Protein AF-A0A0R2QWU9-F1 (afdb_monomer_lite)

Secondary structure (DSSP, 8-state):
-HHHHHHHTT---EEE-SS-TT-HHHHHHHHHHHTTSS-EEE---SSSHHHHHHHHSSSEEESS-HHHHHHHHTT--EEEE--HHHHH-TTTTTT--TTSTTTTS---SB-SSEESS--HHHHHHHHHHHHH--HHHHHHHHHHHHHHH----TT-HHHHHHHHHTTPPP--------

Radius of gyration: 18.54 Å; chains: 1; bounding box: 50×40×46 Å

Foldseek 3Di:
DVLVLCQVVVHEAEDEAPAAPVDCPRVVVCCVVNPPRHYYYDYDPDPCSVVVVQVPDQEAEDEQDCVQVVCLLVLHHYAYELAPQCVVPVPVCVPPCPSQPLPPDPDDQDDLRYHNHRDPVNVNSNVVSSVPQDSVNSCVVSVVCNVRRPPDDVVPVVVVVVCVVVVHDDDPDDDPPD

Structure (mmCIF, N/CA/C/O backbone):
data_AF-A0A0R2QWU9-F1
#
_entry.id   AF-A0A0R2QWU9-F1
#
loop_
_atom_site.group_PDB
_atom_site.id
_atom_site.type_symbol
_atom_site.label_atom_id
_atom_site.label_alt_id
_atom_site.label_comp_id
_atom_site.label_asym_id
_atom_site.label_entity_id
_atom_site.label_seq_id
_atom_site.pdbx_PDB_ins_code
_atom_site.Cartn_x
_atom_site.Cartn_y
_atom_site.Cartn_z
_atom_site.occupancy
_atom_site.B_iso_or_equiv
_atom_site.auth_seq_id
_atom_site.auth_comp_id
_atom_site.auth_asym_id
_atom_site.auth_atom_id
_atom_site.pdbx_PDB_model_num
ATOM 1 N N . MET A 1 1 ? -10.326 4.044 10.384 1.00 91.38 1 MET A N 1
ATOM 2 C CA . MET A 1 1 ? -10.877 3.330 9.205 1.00 91.38 1 MET A CA 1
ATOM 3 C C . MET A 1 1 ? -10.320 1.913 9.071 1.00 91.38 1 MET A C 1
ATOM 5 O O . MET A 1 1 ? -11.105 0.989 9.206 1.00 91.38 1 MET A O 1
ATOM 9 N N . VAL A 1 2 ? -9.004 1.712 8.891 1.00 96.75 2 VAL A N 1
ATOM 10 C CA . VAL A 1 2 ? -8.405 0.360 8.736 1.00 96.75 2 VAL A CA 1
ATOM 11 C C . VAL A 1 2 ? -8.677 -0.549 9.937 1.00 96.75 2 VAL A C 1
ATOM 13 O O . VAL A 1 2 ? -9.230 -1.625 9.759 1.00 96.75 2 VAL A O 1
ATOM 16 N N . ALA A 1 3 ? -8.400 -0.083 11.160 1.00 97.62 3 ALA A N 1
ATOM 17 C CA . ALA A 1 3 ? -8.668 -0.857 12.376 1.00 97.62 3 ALA A CA 1
ATOM 18 C C . ALA A 1 3 ? -10.134 -1.322 12.485 1.00 97.62 3 ALA A C 1
ATOM 20 O O . ALA A 1 3 ? -10.399 -2.459 12.856 1.00 97.62 3 ALA A O 1
ATOM 21 N N . GLN A 1 4 ? -11.086 -0.461 12.104 1.00 97.56 4 GLN A N 1
ATOM 22 C CA . GLN A 1 4 ? -12.516 -0.782 12.126 1.00 97.56 4 GLN A CA 1
ATOM 23 C C . GLN A 1 4 ? -12.865 -1.867 11.101 1.00 97.56 4 GLN A C 1
ATOM 25 O O . GLN A 1 4 ? -13.605 -2.797 11.422 1.00 97.56 4 GLN A O 1
ATOM 30 N N . TYR A 1 5 ? -12.329 -1.758 9.881 1.00 97.94 5 TYR A N 1
ATOM 31 C CA . TYR A 1 5 ? -12.518 -2.768 8.842 1.00 97.94 5 TYR A CA 1
ATOM 32 C C . TYR A 1 5 ? -11.954 -4.121 9.290 1.00 97.94 5 TYR A C 1
ATOM 34 O O . TYR A 1 5 ? -12.646 -5.133 9.209 1.00 97.94 5 TYR A O 1
ATOM 42 N N . CYS A 1 6 ? -10.733 -4.134 9.832 1.00 97.94 6 CYS A N 1
ATOM 43 C CA . CYS A 1 6 ? -10.097 -5.355 10.314 1.00 97.94 6 CYS A CA 1
ATOM 44 C C . CYS A 1 6 ? -10.887 -6.007 11.456 1.00 97.94 6 CYS A C 1
ATOM 46 O O . CYS A 1 6 ? -11.156 -7.204 11.400 1.00 97.94 6 CYS A O 1
ATOM 48 N N . ALA A 1 7 ? -11.332 -5.220 12.441 1.00 97.38 7 ALA A N 1
ATOM 49 C CA . ALA A 1 7 ? -12.144 -5.719 13.549 1.00 97.38 7 ALA A CA 1
ATOM 50 C C . ALA A 1 7 ? -13.471 -6.337 13.073 1.00 97.38 7 ALA A C 1
ATOM 52 O O . ALA A 1 7 ? -13.891 -7.366 13.593 1.00 97.38 7 ALA A O 1
ATOM 53 N N . SER A 1 8 ? -14.104 -5.740 12.058 1.00 97.44 8 SER A N 1
ATOM 54 C CA . SER A 1 8 ? -15.387 -6.215 11.516 1.00 97.44 8 SER A CA 1
ATOM 55 C C . SER A 1 8 ? -15.245 -7.495 10.681 1.00 97.44 8 SER A C 1
ATOM 57 O O . SER A 1 8 ? -16.195 -8.263 10.578 1.00 97.44 8 SER A O 1
ATOM 59 N N . ASN A 1 9 ? -14.056 -7.745 10.121 1.00 97.00 9 ASN A N 1
ATOM 60 C CA . ASN A 1 9 ? -13.768 -8.878 9.235 1.00 97.00 9 ASN A CA 1
ATOM 61 C C . ASN A 1 9 ? -12.841 -9.932 9.869 1.00 97.00 9 ASN A C 1
ATOM 63 O O . ASN A 1 9 ? -12.312 -10.791 9.172 1.00 97.00 9 ASN A O 1
ATOM 67 N N . SER A 1 10 ? -12.636 -9.889 11.192 1.00 96.19 10 SER A N 1
ATOM 68 C CA . SER A 1 10 ? -11.741 -10.811 11.919 1.00 96.19 10 SER A CA 1
ATOM 69 C C . SER A 1 10 ? -10.300 -10.848 11.380 1.00 96.19 10 SER A C 1
ATOM 71 O O . SER A 1 10 ? -9.650 -11.893 11.381 1.00 96.19 10 SER A O 1
ATOM 73 N N . LEU A 1 11 ? -9.784 -9.700 10.934 1.00 97.00 11 LEU A N 1
ATOM 74 C CA . LEU A 1 11 ? -8.409 -9.547 10.454 1.00 97.00 11 LEU A CA 1
ATOM 75 C C . LEU A 1 11 ? -7.514 -8.934 11.536 1.00 97.00 11 LEU A C 1
ATOM 77 O O . LEU A 1 11 ? -7.932 -8.061 12.298 1.00 97.00 11 LEU A O 1
ATOM 81 N N . SER A 1 12 ? -6.241 -9.330 11.562 1.00 97.44 12 SER A N 1
ATOM 82 C CA . SER A 1 12 ? -5.228 -8.662 12.382 1.00 97.44 12 SER A CA 1
ATOM 83 C C . SER A 1 12 ? -4.781 -7.350 11.738 1.00 97.44 12 SER A C 1
ATOM 85 O O . SER A 1 12 ? -4.454 -7.334 10.550 1.00 97.44 12 SER A O 1
ATOM 87 N N . PHE A 1 13 ? -4.674 -6.280 12.527 1.00 97.94 13 PHE A N 1
ATOM 88 C CA . PHE A 1 13 ? -4.137 -5.000 12.071 1.00 97.94 13 PHE A CA 1
ATOM 89 C C . PHE A 1 13 ? -2.795 -4.683 12.738 1.00 97.94 13 PHE A C 1
ATOM 91 O O . PHE A 1 13 ? -2.682 -4.672 13.965 1.00 97.94 13 PHE A O 1
ATOM 98 N N . THR A 1 14 ? -1.785 -4.387 11.920 1.00 97.81 14 THR A N 1
ATOM 99 C CA . THR A 1 14 ? -0.444 -4.009 12.374 1.00 97.81 14 THR A CA 1
ATOM 100 C C . THR A 1 14 ? -0.022 -2.700 11.725 1.00 97.81 14 THR A C 1
ATOM 102 O O . THR A 1 14 ? -0.013 -2.581 10.501 1.00 97.81 14 THR A O 1
ATOM 105 N N . VAL A 1 15 ? 0.375 -1.733 12.548 1.00 96.81 15 VAL A N 1
ATOM 106 C CA . VAL A 1 15 ? 0.990 -0.479 12.107 1.00 96.81 15 VAL A CA 1
ATOM 107 C C . VAL A 1 15 ? 2.509 -0.634 12.129 1.00 96.81 15 VAL A C 1
ATOM 109 O O . VAL A 1 15 ? 3.089 -0.964 13.165 1.00 96.81 15 VAL A O 1
ATOM 112 N N . CYS A 1 16 ? 3.154 -0.371 10.992 1.00 95.31 16 CYS A N 1
ATOM 113 C CA . CYS A 1 16 ? 4.611 -0.305 10.888 1.00 95.31 16 CYS A CA 1
ATOM 114 C C . CYS A 1 16 ? 5.078 1.122 11.197 1.00 95.31 16 CYS A C 1
ATOM 116 O O . CYS A 1 16 ? 4.837 2.035 10.409 1.00 95.31 16 CYS A O 1
ATOM 118 N N . GLY A 1 17 ? 5.733 1.311 12.340 1.00 93.06 17 GLY A N 1
ATOM 119 C CA . GLY A 1 17 ? 6.277 2.598 12.753 1.00 93.06 17 GLY A CA 1
ATOM 120 C C . GLY A 1 17 ? 7.504 2.988 11.933 1.00 93.06 17 GLY A C 1
ATOM 121 O O . GLY A 1 17 ? 8.364 2.155 11.638 1.00 93.06 17 GLY A O 1
ATOM 122 N N . LYS A 1 18 ? 7.617 4.273 11.591 1.00 90.56 18 LYS A N 1
ATOM 123 C CA . LYS A 1 18 ? 8.802 4.826 10.917 1.00 90.56 18 LYS A CA 1
ATOM 124 C C . LYS A 1 18 ? 9.980 4.983 11.879 1.00 90.56 18 LYS A C 1
ATOM 126 O O . LYS A 1 18 ? 11.138 4.899 11.453 1.00 90.56 18 LYS A O 1
ATOM 131 N N . ARG A 1 19 ? 9.692 5.283 13.146 1.00 90.25 19 ARG A N 1
ATOM 132 C CA . ARG A 1 19 ? 10.691 5.530 14.193 1.00 90.25 19 ARG A CA 1
ATOM 133 C C . ARG A 1 19 ? 10.914 4.289 15.049 1.00 90.25 19 ARG A C 1
ATOM 135 O O . ARG A 1 19 ? 10.079 3.386 15.102 1.00 90.25 19 ARG A O 1
ATOM 142 N N . ASP A 1 20 ? 12.067 4.260 15.704 1.00 90.69 20 ASP A N 1
ATOM 143 C CA . ASP A 1 20 ? 12.346 3.282 16.749 1.00 90.69 20 ASP A CA 1
ATOM 144 C C . ASP A 1 20 ? 11.481 3.538 18.000 1.00 90.69 20 ASP A C 1
ATOM 146 O O . ASP A 1 20 ? 10.709 4.498 18.086 1.00 90.69 20 ASP A O 1
ATOM 150 N N . ASN A 1 21 ? 11.611 2.663 18.995 1.00 87.00 21 ASN A N 1
ATOM 151 C CA . ASN A 1 21 ? 10.837 2.738 20.233 1.00 87.00 21 ASN A CA 1
ATOM 152 C C . ASN A 1 21 ? 11.256 3.884 21.175 1.00 87.00 21 ASN A C 1
ATOM 154 O O . ASN A 1 21 ? 10.626 4.059 22.218 1.00 87.00 21 ASN A O 1
ATOM 158 N N . THR A 1 22 ? 12.280 4.675 20.836 1.00 86.31 22 THR A N 1
ATOM 159 C CA . THR A 1 22 ? 12.721 5.802 21.674 1.00 86.31 22 THR A CA 1
ATOM 160 C C . THR A 1 22 ? 11.800 7.016 21.542 1.00 86.31 22 THR A C 1
ATOM 162 O O . THR A 1 22 ? 11.844 7.928 22.372 1.00 86.31 22 THR A O 1
ATOM 165 N N . LYS A 1 23 ? 10.953 7.046 20.504 1.00 85.19 23 LYS A N 1
ATOM 166 C CA . LYS A 1 23 ? 10.020 8.139 20.210 1.00 85.19 23 LYS A CA 1
ATOM 167 C C . LYS A 1 23 ? 8.576 7.667 20.353 1.00 85.19 23 LYS A C 1
ATOM 169 O O . LYS A 1 23 ? 8.001 7.094 19.434 1.00 85.19 23 LYS A O 1
ATOM 174 N N . ALA A 1 24 ? 7.976 7.959 21.505 1.00 90.69 24 ALA A N 1
ATOM 175 C CA . ALA A 1 24 ? 6.613 7.536 21.821 1.00 90.69 24 ALA A CA 1
ATOM 176 C C . ALA A 1 24 ? 5.521 8.267 21.016 1.00 90.69 24 ALA A C 1
ATOM 178 O O . ALA A 1 24 ? 4.402 7.772 20.954 1.00 90.69 24 ALA A O 1
ATOM 179 N N . ASP A 1 25 ? 5.821 9.415 20.401 1.00 94.38 25 ASP A N 1
ATOM 180 C CA . ASP A 1 25 ? 4.814 10.270 19.751 1.00 94.38 25 ASP A CA 1
ATOM 181 C C . ASP A 1 25 ? 4.055 9.549 18.631 1.00 94.38 25 ASP A C 1
ATOM 183 O O . ASP A 1 25 ? 2.851 9.726 18.480 1.00 94.38 25 ASP A O 1
ATOM 187 N N . GLU A 1 26 ? 4.745 8.700 17.863 1.00 94.75 26 GLU A N 1
ATOM 188 C CA . GLU A 1 26 ? 4.118 7.934 16.783 1.00 94.75 26 GLU A CA 1
ATOM 189 C C . GLU A 1 26 ? 3.170 6.867 17.333 1.00 94.75 26 GLU A C 1
ATOM 191 O O . GLU A 1 26 ? 2.036 6.762 16.876 1.00 94.75 26 GLU A O 1
ATOM 196 N N . PHE A 1 27 ? 3.601 6.122 18.354 1.00 95.19 27 PHE A N 1
ATOM 197 C CA . PHE A 1 27 ? 2.741 5.151 19.027 1.00 95.19 27 PHE A CA 1
ATOM 198 C C . PHE A 1 27 ? 1.503 5.829 19.624 1.00 95.19 27 PHE A C 1
ATOM 200 O O . PHE A 1 27 ? 0.391 5.382 19.360 1.00 95.19 27 PHE A O 1
ATOM 207 N N . LYS A 1 28 ? 1.691 6.935 20.356 1.00 96.19 28 LYS A N 1
ATOM 208 C CA . LYS A 1 28 ? 0.601 7.700 20.979 1.00 96.19 28 LYS A CA 1
ATOM 209 C C . LYS A 1 28 ? -0.395 8.220 19.951 1.00 96.19 28 LYS A C 1
ATOM 211 O O . LYS A 1 28 ? -1.592 8.068 20.144 1.00 96.19 28 LYS A O 1
ATOM 216 N N . PHE A 1 29 ? 0.089 8.756 18.829 1.00 95.88 29 PHE A N 1
ATOM 217 C CA . PHE A 1 29 ? -0.776 9.198 17.736 1.00 95.88 29 PHE A CA 1
ATOM 218 C C . PHE A 1 29 ? -1.714 8.077 17.265 1.00 95.88 29 PHE A C 1
ATOM 220 O O . PHE A 1 29 ? -2.915 8.299 17.101 1.00 95.88 29 PHE A O 1
ATOM 227 N N . PHE A 1 30 ? -1.183 6.867 17.059 1.00 96.31 30 PHE A N 1
ATOM 228 C CA . PHE A 1 30 ? -1.999 5.727 16.641 1.00 96.31 30 PHE A CA 1
ATOM 229 C C . PHE A 1 30 ? -2.892 5.198 17.765 1.00 96.31 30 PHE A C 1
ATOM 231 O O . PHE A 1 30 ? -4.039 4.862 17.491 1.00 96.31 30 PHE A O 1
ATOM 238 N N . GLU A 1 31 ? -2.416 5.171 19.008 1.00 96.62 31 GLU A N 1
ATOM 239 C CA . GLU A 1 31 ? -3.206 4.783 20.180 1.00 96.62 31 GLU A CA 1
ATOM 240 C C . GLU A 1 31 ? -4.427 5.692 20.364 1.00 96.62 31 GLU A C 1
ATOM 242 O O . GLU A 1 31 ? -5.549 5.198 20.466 1.00 96.62 31 GLU A O 1
ATOM 247 N N . GLU A 1 32 ? -4.234 7.008 20.299 1.00 97.19 32 GLU A N 1
ATOM 248 C CA . GLU A 1 32 ? -5.307 8.003 20.384 1.00 97.19 32 GLU A CA 1
ATOM 249 C C . GLU A 1 32 ? -6.262 7.921 19.181 1.00 97.19 32 GLU A C 1
ATOM 251 O O . GLU A 1 32 ? -7.477 8.033 19.341 1.00 97.19 32 GLU A O 1
ATOM 256 N N . SER A 1 33 ? -5.732 7.688 17.975 1.00 95.44 33 SER A N 1
ATOM 257 C CA . SER A 1 33 ? -6.534 7.640 16.742 1.00 95.44 33 SER A CA 1
ATOM 258 C C . SER A 1 33 ? -7.335 6.344 16.574 1.00 95.44 33 SER A C 1
ATOM 260 O O . SER A 1 33 ? -8.401 6.351 15.954 1.00 95.44 33 SER A O 1
ATOM 262 N N . ILE A 1 34 ? -6.804 5.212 17.045 1.00 96.81 34 ILE A N 1
ATOM 263 C CA . ILE A 1 34 ? -7.423 3.885 16.900 1.00 96.81 34 ILE A CA 1
ATOM 264 C C . ILE A 1 34 ? -8.299 3.557 18.114 1.00 96.81 34 ILE A C 1
ATOM 266 O O . ILE A 1 34 ? -9.348 2.926 17.959 1.00 96.81 34 ILE A O 1
ATOM 270 N N . GLY A 1 35 ? -7.891 3.986 19.308 1.00 95.50 35 GLY A N 1
ATOM 271 C CA . GLY A 1 35 ? -8.595 3.713 20.553 1.00 95.50 35 GLY A CA 1
ATOM 272 C C . GLY A 1 35 ? -8.563 2.232 20.933 1.00 95.50 35 GLY A C 1
ATOM 273 O O . GLY A 1 35 ? -7.526 1.575 20.879 1.00 95.50 35 GLY A O 1
ATOM 274 N N . SER A 1 36 ? -9.718 1.701 21.339 1.00 96.12 36 SER A N 1
ATOM 275 C CA . SER A 1 36 ? -9.859 0.362 21.931 1.00 96.12 36 SER A CA 1
ATOM 276 C C . SER A 1 36 ? -9.992 -0.789 20.928 1.00 96.12 36 SER A C 1
ATOM 278 O O . SER A 1 36 ? -10.157 -1.938 21.341 1.00 96.12 36 SER A O 1
ATOM 280 N N . LEU A 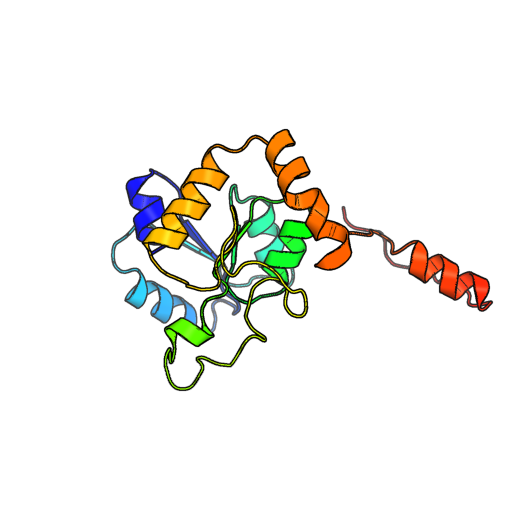1 37 ? -9.956 -0.510 19.622 1.00 97.69 37 LEU A N 1
ATOM 281 C CA . LEU A 1 37 ? -9.999 -1.556 18.597 1.00 97.69 37 LEU A CA 1
ATOM 282 C C . LEU A 1 37 ? -8.757 -2.463 18.694 1.00 97.69 37 LEU A C 1
ATOM 284 O O . LEU A 1 37 ? -7.725 -2.023 19.185 1.00 97.69 37 LEU A O 1
ATOM 288 N N . PRO A 1 38 ? -8.807 -3.724 18.236 1.00 97.38 38 PRO A N 1
ATOM 289 C CA . PRO A 1 38 ? -7.635 -4.594 18.233 1.00 97.38 38 PRO A CA 1
ATOM 290 C C . PRO A 1 38 ? -6.622 -4.153 17.166 1.00 97.38 38 PRO A C 1
ATOM 292 O O . PRO A 1 38 ? -6.931 -4.111 15.974 1.00 97.38 38 PRO A O 1
ATOM 295 N N . TRP A 1 39 ? -5.393 -3.849 17.583 1.00 97.88 39 TRP A N 1
ATOM 296 C CA . TRP A 1 39 ? -4.273 -3.531 16.694 1.00 97.88 39 TRP A CA 1
ATOM 297 C C . TRP A 1 39 ? -2.932 -3.815 17.379 1.00 97.88 39 TRP A C 1
ATOM 299 O O . TRP A 1 39 ? -2.865 -4.025 18.590 1.00 97.88 39 TRP A O 1
ATOM 309 N N . SER A 1 40 ? -1.850 -3.821 16.601 1.00 97.00 40 SER A N 1
ATOM 310 C CA . SER A 1 40 ? -0.488 -3.859 17.130 1.00 97.00 40 SER A CA 1
ATOM 311 C C . SER A 1 40 ? 0.397 -2.800 16.479 1.00 97.00 40 SER A C 1
ATOM 313 O O . SER A 1 40 ? 0.220 -2.452 15.311 1.00 97.00 40 SER A O 1
ATOM 315 N N . PHE A 1 41 ? 1.372 -2.299 17.235 1.00 96.50 41 PHE A N 1
ATOM 316 C CA . PHE A 1 41 ? 2.397 -1.387 16.737 1.00 96.50 41 PHE A CA 1
ATOM 317 C C . PHE A 1 41 ? 3.739 -2.108 16.644 1.00 96.50 41 PHE A C 1
ATOM 319 O O . PHE A 1 41 ? 4.159 -2.785 17.588 1.00 96.50 41 PHE A O 1
ATOM 326 N N . LYS A 1 42 ? 4.433 -1.948 15.519 1.00 96.12 42 LYS A N 1
ATOM 327 C CA . LYS A 1 42 ? 5.782 -2.476 15.311 1.00 96.12 42 LYS A CA 1
ATOM 328 C C . LYS A 1 42 ? 6.730 -1.309 15.033 1.00 96.12 42 LYS A C 1
ATOM 330 O O . LYS A 1 42 ? 6.705 -0.794 13.917 1.00 96.12 42 LYS A O 1
ATOM 335 N N . PRO A 1 43 ? 7.528 -0.858 16.021 1.00 95.00 43 PRO A N 1
ATOM 336 C CA . PRO A 1 43 ? 8.507 0.198 15.790 1.00 95.00 43 PRO A CA 1
ATOM 337 C C . PRO A 1 43 ? 9.587 -0.283 14.821 1.00 95.00 43 PRO A C 1
ATOM 339 O O . PRO A 1 43 ? 9.826 -1.486 14.682 1.00 95.00 43 PRO A O 1
ATOM 342 N N . ARG A 1 44 ? 10.283 0.662 14.193 1.00 94.31 44 ARG A N 1
ATOM 343 C CA . ARG A 1 44 ? 11.415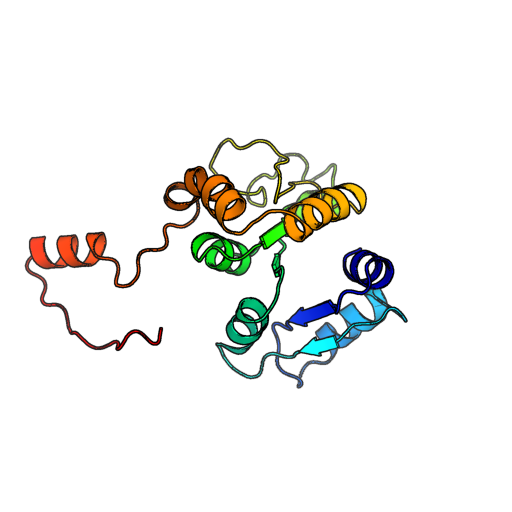 0.351 13.325 1.00 94.31 44 ARG A CA 1
ATOM 344 C C . ARG A 1 44 ? 12.568 -0.216 14.153 1.00 94.31 44 ARG A C 1
ATOM 346 O O . ARG A 1 44 ? 13.117 0.474 15.006 1.00 94.31 44 ARG A O 1
ATOM 353 N N . THR A 1 45 ? 12.958 -1.456 13.875 1.00 94.56 45 THR A N 1
ATOM 354 C CA . THR A 1 45 ? 14.098 -2.132 14.528 1.00 94.56 45 THR A CA 1
ATOM 355 C C . THR A 1 45 ? 15.331 -2.211 13.631 1.00 94.56 45 THR A C 1
ATOM 357 O O . THR A 1 45 ? 16.446 -2.366 14.116 1.00 94.56 45 THR A O 1
ATOM 360 N N . SER A 1 46 ? 15.142 -2.081 12.318 1.00 93.94 46 SER A N 1
ATOM 361 C CA . SER A 1 46 ? 16.203 -2.091 11.310 1.00 93.94 46 SER A CA 1
ATOM 362 C C . SER A 1 46 ? 15.767 -1.307 10.068 1.00 93.94 46 SER A C 1
ATOM 364 O O . SER A 1 46 ? 14.623 -0.851 9.960 1.00 93.94 46 SER A O 1
ATOM 366 N N . THR A 1 47 ? 16.659 -1.161 9.089 1.00 90.06 47 THR A N 1
ATOM 367 C CA . THR A 1 47 ? 16.299 -0.635 7.761 1.00 90.06 47 THR A CA 1
ATOM 368 C C . THR A 1 47 ? 15.299 -1.524 7.018 1.00 90.06 47 THR A C 1
ATOM 370 O O . THR A 1 47 ? 14.542 -1.007 6.203 1.00 90.06 47 THR A O 1
ATOM 373 N N . TYR A 1 48 ? 15.223 -2.813 7.359 1.00 93.00 48 TYR A N 1
ATOM 374 C CA . TYR A 1 48 ? 14.396 -3.802 6.664 1.00 93.00 48 TYR A CA 1
ATOM 375 C C . TYR A 1 48 ? 13.114 -4.193 7.406 1.00 93.00 48 TYR A C 1
ATOM 377 O O . TYR A 1 48 ? 12.228 -4.786 6.806 1.00 93.00 48 TYR A O 1
ATOM 385 N N . SER A 1 49 ? 12.957 -3.795 8.670 1.00 93.06 49 SER A N 1
ATOM 386 C CA . SER A 1 49 ? 11.817 -4.196 9.513 1.00 93.06 49 SER A CA 1
ATOM 387 C C . SER A 1 49 ? 10.431 -3.960 8.888 1.00 93.06 49 SER A C 1
ATOM 389 O O . SER A 1 49 ? 9.576 -4.841 8.935 1.00 93.06 49 SER A O 1
ATOM 391 N N . THR A 1 50 ? 10.196 -2.814 8.235 1.00 92.88 50 THR A N 1
ATOM 392 C CA . THR A 1 50 ? 8.945 -2.574 7.490 1.00 92.88 50 THR A CA 1
ATOM 393 C C . THR A 1 50 ? 8.769 -3.566 6.345 1.00 92.88 50 THR A C 1
ATOM 395 O O . THR A 1 50 ? 7.661 -4.053 6.130 1.00 92.88 50 THR A O 1
ATOM 398 N N . TYR A 1 51 ? 9.850 -3.882 5.630 1.00 94.25 51 TYR A N 1
ATOM 399 C CA . TYR A 1 51 ? 9.798 -4.799 4.501 1.00 94.25 51 TYR A CA 1
ATOM 400 C C . TYR A 1 51 ? 9.503 -6.228 4.942 1.00 94.25 51 TYR A C 1
ATOM 402 O O . TYR A 1 51 ? 8.671 -6.887 4.330 1.00 94.25 51 TYR A O 1
ATOM 410 N N . GLU A 1 52 ? 10.128 -6.686 6.024 1.00 94.75 52 GLU A N 1
ATOM 411 C CA . GLU A 1 52 ? 9.887 -8.008 6.611 1.00 94.75 52 GLU A CA 1
ATOM 412 C C . GLU A 1 52 ? 8.408 -8.179 6.993 1.00 94.75 52 GLU A C 1
ATOM 414 O O . GLU A 1 52 ? 7.763 -9.156 6.605 1.00 94.75 52 GLU A O 1
ATOM 419 N N . ILE A 1 53 ? 7.841 -7.188 7.692 1.00 94.62 53 ILE A N 1
ATOM 420 C CA . ILE A 1 53 ? 6.446 -7.224 8.147 1.00 94.62 53 ILE A CA 1
ATOM 421 C C . ILE A 1 53 ? 5.479 -7.159 6.960 1.00 94.62 53 ILE A C 1
ATOM 423 O O . ILE A 1 53 ? 4.553 -7.965 6.871 1.00 94.62 53 ILE A O 1
ATOM 427 N N . ALA A 1 54 ? 5.681 -6.217 6.038 1.00 93.81 54 ALA A N 1
ATOM 428 C CA . ALA A 1 54 ? 4.797 -6.042 4.889 1.00 93.81 54 ALA A CA 1
ATOM 429 C C . ALA A 1 54 ? 4.899 -7.206 3.885 1.00 93.81 54 ALA A C 1
ATOM 431 O O . ALA A 1 54 ? 3.900 -7.573 3.265 1.00 93.81 54 ALA A O 1
ATOM 432 N N . ASN A 1 55 ? 6.060 -7.859 3.776 1.00 94.12 55 ASN A N 1
ATOM 433 C CA . ASN A 1 55 ? 6.208 -9.070 2.973 1.00 94.12 55 ASN A CA 1
ATOM 434 C C . ASN A 1 55 ? 5.442 -10.262 3.572 1.00 94.12 55 ASN A C 1
ATOM 436 O O . ASN A 1 55 ? 4.869 -11.052 2.824 1.00 94.12 55 ASN A O 1
ATOM 440 N N . ALA A 1 56 ? 5.373 -10.369 4.902 1.00 94.69 56 ALA A N 1
ATOM 441 C CA . ALA A 1 56 ? 4.583 -11.396 5.586 1.00 94.69 56 ALA A CA 1
ATOM 442 C C . ALA A 1 56 ? 3.072 -11.090 5.621 1.00 94.69 56 ALA A C 1
ATOM 444 O O . ALA A 1 56 ? 2.260 -11.991 5.827 1.00 94.69 56 ALA A O 1
ATOM 445 N N . ALA A 1 57 ? 2.673 -9.831 5.423 1.00 96.62 57 ALA A N 1
ATOM 446 C CA . ALA A 1 57 ? 1.272 -9.427 5.442 1.00 96.62 57 ALA A CA 1
ATOM 447 C C . ALA A 1 57 ? 0.488 -9.960 4.226 1.00 96.62 57 ALA A C 1
ATOM 449 O O . ALA A 1 57 ? 1.015 -10.062 3.111 1.00 96.62 57 ALA A O 1
ATOM 450 N N . LYS A 1 58 ? -0.805 -10.249 4.445 1.00 96.69 58 LYS A N 1
ATOM 451 C CA . LYS A 1 58 ? -1.760 -10.626 3.388 1.00 96.69 58 LYS A CA 1
ATOM 452 C C . LYS A 1 58 ? -2.040 -9.453 2.442 1.00 96.69 58 LYS A C 1
ATOM 454 O O . LYS A 1 58 ? -1.969 -9.612 1.228 1.00 96.69 58 LYS A O 1
ATOM 459 N N . ILE A 1 59 ? -2.326 -8.282 3.013 1.00 98.25 59 ILE A N 1
ATOM 460 C CA . ILE A 1 59 ? -2.580 -7.025 2.306 1.00 98.25 59 ILE A CA 1
ATOM 461 C C . ILE A 1 59 ? -1.742 -5.930 2.964 1.00 98.25 59 ILE A C 1
ATOM 463 O O . ILE A 1 59 ? -1.704 -5.821 4.191 1.00 98.25 59 ILE A O 1
ATOM 467 N N . VAL A 1 60 ? -1.096 -5.102 2.148 1.00 98.12 60 VAL A N 1
ATOM 468 C CA . VAL A 1 60 ? -0.417 -3.881 2.593 1.00 98.12 60 VAL A CA 1
ATOM 469 C C . VAL A 1 60 ? -1.348 -2.697 2.355 1.00 98.12 60 VAL A C 1
ATOM 471 O O . VAL A 1 60 ? -1.830 -2.508 1.246 1.00 98.12 60 VAL A O 1
ATOM 474 N N . VAL A 1 61 ? -1.598 -1.871 3.369 1.00 97.69 61 VAL A N 1
ATOM 475 C CA . VAL A 1 61 ? -2.300 -0.592 3.187 1.00 97.69 61 VAL A CA 1
ATOM 476 C C . VAL A 1 61 ? -1.265 0.518 3.212 1.00 97.69 61 VAL A C 1
ATOM 478 O O . VAL A 1 61 ? -0.562 0.682 4.209 1.00 97.69 61 VAL A O 1
ATOM 481 N N . SER A 1 62 ? -1.172 1.277 2.126 1.00 95.38 62 SER A N 1
ATOM 482 C CA . SER A 1 62 ? -0.240 2.393 2.009 1.00 95.38 62 SER A CA 1
ATOM 483 C C . SER A 1 62 ? -0.985 3.663 1.624 1.00 95.38 62 SER A C 1
ATOM 485 O O . SER A 1 62 ? -1.918 3.654 0.828 1.00 95.38 62 SER A O 1
ATOM 487 N N . ILE A 1 63 ? -0.548 4.770 2.207 1.00 91.62 63 ILE A N 1
ATOM 488 C CA . ILE A 1 63 ? -0.863 6.126 1.741 1.00 91.62 63 ILE A CA 1
ATOM 489 C C . ILE A 1 63 ? 0.227 6.555 0.745 1.00 91.62 63 ILE A C 1
ATOM 491 O O . ILE A 1 63 ? 1.002 5.700 0.309 1.00 91.62 63 ILE A O 1
ATOM 495 N N . ASP A 1 64 ? 0.312 7.840 0.398 1.00 85.81 64 ASP A N 1
ATOM 496 C CA . ASP A 1 64 ? 1.315 8.415 -0.520 1.00 85.81 64 ASP A CA 1
ATOM 497 C C . ASP A 1 64 ? 2.771 8.122 -0.064 1.00 85.81 64 ASP A C 1
ATOM 499 O O . ASP A 1 64 ? 3.419 8.902 0.640 1.00 85.81 64 ASP A O 1
ATOM 503 N N . SER A 1 65 ? 3.270 6.935 -0.418 1.00 86.94 65 SER A N 1
ATOM 504 C CA . SER A 1 65 ? 4.578 6.379 -0.067 1.00 86.94 65 SER A CA 1
ATOM 505 C C . SER A 1 65 ? 5.066 5.451 -1.177 1.00 86.94 65 SER A C 1
ATOM 507 O O . SER A 1 65 ? 4.296 4.647 -1.705 1.00 86.94 65 SER A O 1
ATOM 509 N N . THR A 1 66 ? 6.362 5.523 -1.488 1.00 89.88 66 THR A N 1
ATOM 510 C CA . THR A 1 66 ? 7.005 4.644 -2.476 1.00 89.88 66 THR A CA 1
ATOM 511 C C . THR A 1 66 ? 7.014 3.187 -2.033 1.00 89.88 66 THR A C 1
ATOM 513 O O . THR A 1 66 ? 6.876 2.316 -2.877 1.00 89.88 66 THR A O 1
ATOM 516 N N . VAL A 1 67 ? 7.047 2.907 -0.725 1.00 91.81 67 VAL A N 1
ATOM 517 C CA . VAL A 1 67 ? 7.039 1.533 -0.191 1.00 91.81 67 VAL A CA 1
ATOM 518 C C . VAL A 1 67 ? 5.808 0.755 -0.665 1.00 91.81 67 VAL A C 1
ATOM 520 O O . VAL A 1 67 ? 5.906 -0.421 -1.005 1.00 91.81 67 VAL A O 1
ATOM 523 N N . GLY A 1 68 ? 4.644 1.407 -0.757 1.00 93.75 68 GLY A N 1
ATOM 524 C CA . GLY A 1 68 ? 3.446 0.783 -1.324 1.00 93.75 68 GLY A CA 1
ATOM 525 C C . GLY A 1 68 ? 3.609 0.421 -2.804 1.00 93.75 68 GLY A C 1
ATOM 526 O O . GLY A 1 68 ? 3.167 -0.644 -3.225 1.00 93.75 68 GLY A O 1
ATOM 527 N N . GLN A 1 69 ? 4.277 1.276 -3.581 1.00 92.94 69 GLN A N 1
ATOM 528 C CA . GLN A 1 69 ? 4.561 1.032 -5.000 1.00 92.94 69 GLN A CA 1
ATOM 529 C C . GLN A 1 69 ? 5.609 -0.071 -5.188 1.00 92.94 69 GLN A C 1
ATOM 531 O O . GLN A 1 69 ? 5.437 -0.930 -6.044 1.00 92.94 69 GLN A O 1
ATOM 536 N N . GLU A 1 70 ? 6.640 -0.107 -4.345 1.00 93.81 70 GLU A N 1
ATOM 537 C CA . GLU A 1 70 ? 7.664 -1.158 -4.338 1.00 93.81 70 GLU A CA 1
ATOM 538 C C . GLU A 1 70 ? 7.035 -2.533 -4.074 1.00 93.81 70 GLU A C 1
ATOM 540 O O . GLU A 1 70 ? 7.375 -3.522 -4.722 1.00 93.81 70 GLU A O 1
ATOM 545 N N . PHE A 1 71 ? 6.072 -2.605 -3.152 1.00 95.31 71 PHE A N 1
ATOM 546 C CA . PHE A 1 71 ? 5.335 -3.839 -2.892 1.00 95.31 71 PHE A CA 1
ATOM 547 C C . PHE A 1 71 ? 4.372 -4.221 -4.012 1.00 95.31 71 PHE A C 1
ATOM 549 O O . PHE A 1 71 ? 4.277 -5.406 -4.336 1.00 95.31 71 PHE A O 1
ATOM 556 N N . LEU A 1 72 ? 3.708 -3.240 -4.629 1.00 95.69 72 LEU A N 1
ATOM 557 C CA . LEU A 1 72 ? 2.880 -3.467 -5.812 1.00 95.69 72 LEU A CA 1
ATOM 558 C C . LEU A 1 72 ? 3.715 -4.062 -6.957 1.00 95.69 72 LEU A C 1
ATOM 560 O O . LEU A 1 72 ? 3.328 -5.077 -7.528 1.00 95.69 72 LEU A O 1
ATOM 564 N N . ALA A 1 73 ? 4.892 -3.490 -7.228 1.00 93.88 73 ALA A N 1
ATOM 565 C CA . ALA A 1 73 ? 5.829 -3.953 -8.255 1.00 93.88 73 ALA A CA 1
ATOM 566 C C . ALA A 1 73 ? 6.321 -5.392 -8.014 1.00 93.88 73 ALA A C 1
ATOM 568 O O . ALA A 1 73 ? 6.574 -6.147 -8.949 1.00 93.88 73 ALA A O 1
ATOM 569 N N . ARG A 1 74 ? 6.409 -5.801 -6.742 1.00 93.44 74 ARG A N 1
ATOM 570 C CA . ARG A 1 74 ? 6.752 -7.170 -6.319 1.00 93.44 74 ARG A CA 1
ATOM 571 C C . ARG A 1 74 ? 5.554 -8.130 -6.311 1.00 93.44 74 ARG A C 1
ATOM 573 O O . ARG A 1 74 ? 5.683 -9.252 -5.828 1.00 93.44 74 ARG A O 1
ATOM 580 N N . GLY A 1 75 ? 4.386 -7.699 -6.785 1.00 95.31 75 GLY A N 1
ATOM 581 C CA . GLY A 1 75 ? 3.181 -8.524 -6.860 1.00 95.31 75 GLY A CA 1
ATOM 582 C C . GLY A 1 75 ? 2.417 -8.684 -5.546 1.00 95.31 75 GLY A C 1
ATOM 583 O O . GLY A 1 75 ? 1.466 -9.462 -5.487 1.00 95.31 75 GLY A O 1
ATOM 584 N N . LYS A 1 76 ? 2.769 -7.956 -4.477 1.00 96.88 76 LYS A N 1
ATOM 585 C CA . LYS A 1 76 ? 1.985 -7.995 -3.233 1.00 96.88 76 LYS A CA 1
ATOM 586 C C . LYS A 1 76 ? 0.642 -7.295 -3.438 1.00 96.88 76 LYS A C 1
ATOM 588 O O . LYS A 1 76 ? 0.542 -6.328 -4.186 1.00 96.88 76 LYS A O 1
ATOM 593 N N . ARG A 1 77 ? -0.392 -7.765 -2.737 1.00 98.12 77 ARG A N 1
ATOM 594 C CA . ARG A 1 77 ? -1.691 -7.084 -2.671 1.00 98.12 77 ARG A CA 1
ATOM 595 C C . ARG A 1 77 ? -1.537 -5.793 -1.871 1.00 98.12 77 ARG A C 1
ATOM 597 O O . ARG A 1 77 ? -1.201 -5.845 -0.684 1.00 98.12 77 ARG A O 1
ATOM 604 N N . VAL A 1 78 ? -1.777 -4.648 -2.509 1.00 97.88 78 VAL A N 1
ATOM 605 C CA . VAL A 1 78 ? -1.623 -3.327 -1.884 1.00 97.88 78 VAL A CA 1
ATOM 606 C C . VAL A 1 78 ? -2.885 -2.493 -2.073 1.00 97.88 78 VAL A C 1
ATOM 608 O O . VAL A 1 78 ? -3.334 -2.305 -3.197 1.00 97.88 78 VAL A O 1
ATOM 611 N N . ALA A 1 79 ? -3.427 -1.959 -0.981 1.00 98.12 79 ALA A N 1
ATOM 612 C CA . ALA A 1 79 ? -4.448 -0.920 -0.994 1.00 98.12 79 ALA A CA 1
ATOM 613 C C . ALA A 1 79 ? -3.773 0.458 -0.959 1.00 98.12 79 ALA A C 1
ATOM 615 O O . ALA A 1 79 ? -3.120 0.804 0.031 1.00 98.12 79 ALA A O 1
ATOM 616 N N . LEU A 1 80 ? -3.928 1.242 -2.026 1.00 97.12 80 LEU A N 1
ATOM 617 C CA . LEU A 1 80 ? -3.303 2.558 -2.176 1.00 97.12 80 LEU A CA 1
ATOM 618 C C . LEU A 1 80 ? -4.313 3.680 -1.921 1.00 97.12 80 LEU A C 1
ATOM 620 O O . LEU A 1 80 ? -5.156 4.006 -2.755 1.00 97.12 80 LEU A O 1
ATOM 624 N N . MET A 1 81 ? -4.214 4.275 -0.736 1.00 96.56 81 MET A N 1
ATOM 625 C CA . MET A 1 81 ? -5.095 5.331 -0.239 1.00 96.56 81 MET A CA 1
ATOM 626 C C . MET A 1 81 ? -4.468 6.716 -0.480 1.00 96.56 81 MET A C 1
ATOM 628 O O . MET A 1 81 ? -4.129 7.428 0.467 1.00 96.56 81 MET A O 1
ATOM 632 N N . SER A 1 82 ? -4.310 7.086 -1.753 1.00 93.94 82 SER A N 1
ATOM 633 C CA . SER A 1 82 ? -3.666 8.310 -2.273 1.00 93.94 82 SER A CA 1
ATOM 634 C C . SER A 1 82 ? -4.506 9.589 -2.099 1.00 93.94 82 SER A C 1
ATOM 636 O O . SER A 1 82 ? -4.671 10.388 -3.017 1.00 93.94 82 SER A O 1
ATOM 638 N N . GLY A 1 83 ? -5.115 9.767 -0.926 1.00 89.12 83 GLY A N 1
ATOM 639 C CA . GLY A 1 83 ? -6.078 10.840 -0.663 1.00 89.12 83 GLY A CA 1
ATOM 640 C C . GLY A 1 83 ? -5.647 11.867 0.376 1.00 89.12 83 GLY A C 1
ATOM 641 O O . GLY A 1 83 ? -6.460 12.725 0.714 1.00 89.12 83 GLY A O 1
ATOM 642 N N . ARG A 1 84 ? -4.414 11.804 0.907 1.00 88.19 84 ARG A N 1
ATOM 643 C CA . ARG A 1 84 ? -3.985 12.627 2.059 1.00 88.19 84 ARG A CA 1
ATOM 644 C C . ARG A 1 84 ? -4.241 14.114 1.842 1.00 88.19 84 ARG A C 1
ATOM 646 O O . ARG A 1 84 ? -4.781 14.776 2.721 1.00 88.19 84 ARG A O 1
ATOM 653 N N . THR A 1 85 ? -3.849 14.623 0.681 1.00 88.38 85 THR A N 1
ATOM 654 C CA . THR A 1 85 ? -3.958 16.042 0.333 1.00 88.38 85 THR A CA 1
ATOM 655 C C . THR A 1 85 ? -5.411 16.506 0.307 1.00 88.38 85 THR A C 1
ATOM 657 O O . THR A 1 85 ? -5.748 17.514 0.923 1.00 88.38 85 THR A O 1
ATOM 660 N N . GLN A 1 86 ? -6.291 15.714 -0.312 1.00 84.88 86 GLN A N 1
ATOM 661 C CA . GLN A 1 86 ? -7.727 15.999 -0.353 1.00 84.88 86 GLN A CA 1
ATOM 662 C C . GLN A 1 86 ? -8.387 15.857 1.025 1.00 84.88 86 GLN A C 1
ATOM 664 O O . GLN A 1 86 ? -9.308 16.599 1.347 1.00 84.88 86 GLN A O 1
ATOM 669 N N . SER A 1 87 ? -7.909 14.932 1.862 1.00 87.44 87 SER A N 1
ATOM 670 C CA . SER A 1 87 ? -8.378 14.790 3.244 1.00 87.44 87 SER A CA 1
ATOM 671 C C . SER A 1 87 ? -7.929 15.936 4.155 1.00 87.44 87 SER A C 1
ATOM 673 O O . SER A 1 87 ? -8.619 16.221 5.130 1.00 87.44 87 SER A O 1
ATOM 675 N N . ALA A 1 88 ? -6.786 16.568 3.872 1.00 88.75 88 ALA A N 1
ATOM 676 C CA . ALA A 1 88 ? -6.247 17.660 4.680 1.00 88.75 88 ALA A CA 1
ATOM 677 C C . ALA A 1 88 ? -6.936 19.002 4.388 1.00 88.75 88 ALA A C 1
ATOM 679 O O . ALA A 1 88 ? -7.317 19.703 5.323 1.00 88.75 88 ALA A O 1
ATOM 680 N N . ASP A 1 89 ? -7.105 19.352 3.110 1.00 89.94 89 ASP A N 1
ATOM 681 C CA . ASP A 1 89 ? -7.829 20.552 2.683 1.00 89.94 89 ASP A CA 1
ATOM 682 C C . ASP A 1 89 ? -8.463 20.328 1.295 1.00 89.94 89 ASP A C 1
ATOM 684 O O . ASP A 1 89 ? -7.810 20.532 0.265 1.00 89.94 89 ASP A O 1
ATOM 688 N N . PRO A 1 90 ? -9.743 19.918 1.241 1.00 85.75 90 PRO A N 1
ATOM 689 C CA . PRO A 1 90 ? -10.409 19.574 -0.014 1.00 85.75 90 PRO A CA 1
ATOM 690 C C . PRO A 1 90 ? -10.665 20.783 -0.922 1.00 85.75 90 PRO A C 1
ATOM 692 O O . PRO A 1 90 ? -11.002 20.598 -2.090 1.00 85.75 90 PRO A O 1
ATOM 695 N N . VAL A 1 91 ? -10.547 22.014 -0.410 1.00 89.31 91 VAL A N 1
ATOM 696 C CA . VAL A 1 91 ? -10.803 23.236 -1.184 1.00 89.31 91 VAL A CA 1
ATOM 697 C C . VAL A 1 91 ? -9.486 23.861 -1.622 1.00 89.31 91 VAL A C 1
ATOM 699 O O . VAL A 1 91 ? -9.260 24.045 -2.819 1.00 89.31 91 VAL A O 1
ATOM 702 N N . GLY A 1 92 ? -8.595 24.152 -0.673 1.00 91.62 92 GLY A N 1
ATOM 703 C CA . GLY A 1 92 ? -7.319 24.810 -0.944 1.00 91.62 92 GLY A CA 1
ATOM 704 C C . GLY A 1 92 ? -6.337 23.935 -1.721 1.00 91.62 92 GLY A C 1
ATOM 705 O O . GLY A 1 92 ? -5.520 24.459 -2.477 1.00 91.62 92 GLY A O 1
ATOM 706 N N . LEU A 1 93 ? -6.452 22.606 -1.610 1.00 89.31 93 LEU A N 1
ATOM 707 C CA . LEU A 1 93 ? -5.573 21.651 -2.294 1.00 89.31 93 LEU A CA 1
ATOM 708 C C . LEU A 1 93 ? -6.295 20.861 -3.396 1.00 89.31 93 LEU A C 1
ATOM 710 O O . LEU A 1 93 ? -5.772 19.873 -3.917 1.00 89.31 93 LEU A O 1
ATOM 714 N N . ALA A 1 94 ? -7.471 21.326 -3.828 1.00 85.12 94 ALA A N 1
ATOM 715 C CA . ALA A 1 94 ? -8.280 20.669 -4.855 1.00 85.12 94 ALA A CA 1
ATOM 716 C C . ALA A 1 94 ? -7.541 20.465 -6.189 1.00 85.12 94 ALA A C 1
ATOM 718 O O . ALA A 1 94 ? -7.883 19.546 -6.927 1.00 85.12 94 ALA A O 1
ATOM 719 N N . GLN A 1 95 ? -6.552 21.309 -6.508 1.00 87.88 95 GLN A N 1
ATOM 720 C CA . GLN A 1 95 ? -5.765 21.258 -7.751 1.00 87.88 95 GLN A CA 1
ATOM 721 C C . GLN A 1 95 ? -4.437 20.506 -7.605 1.00 87.88 95 GLN A C 1
ATOM 723 O O . GLN A 1 95 ? -3.756 20.263 -8.598 1.00 87.88 95 GLN A O 1
ATOM 728 N N . VAL A 1 96 ? -4.060 20.129 -6.383 1.00 88.62 96 VAL A N 1
ATOM 729 C CA . VAL A 1 96 ? -2.830 19.383 -6.123 1.00 88.62 96 VAL A CA 1
ATOM 730 C C . VAL A 1 96 ? -3.061 17.917 -6.502 1.00 88.62 96 VAL A C 1
ATOM 732 O O . VAL A 1 96 ? -4.055 17.298 -6.108 1.00 88.62 96 VAL A O 1
ATOM 735 N N . ARG A 1 97 ? -2.175 17.394 -7.354 1.00 88.56 97 ARG A N 1
ATOM 736 C CA . ARG A 1 97 ? -2.283 16.064 -7.986 1.00 88.56 97 ARG A CA 1
ATOM 737 C C . ARG A 1 97 ? -1.024 15.214 -7.818 1.00 88.56 97 ARG A C 1
ATOM 739 O O . ARG A 1 97 ? -1.050 14.047 -8.176 1.00 88.56 97 ARG A O 1
ATOM 746 N N . ASP A 1 98 ? 0.049 15.767 -7.260 1.00 87.31 98 ASP A N 1
ATOM 747 C CA . ASP A 1 98 ? 1.340 15.091 -7.033 1.00 87.31 98 ASP A CA 1
ATOM 748 C C . ASP A 1 98 ? 1.252 13.879 -6.087 1.00 87.31 98 ASP A C 1
ATOM 750 O O . ASP A 1 98 ? 2.119 13.011 -6.086 1.00 87.31 98 ASP A O 1
ATOM 754 N N . THR A 1 99 ? 0.179 13.818 -5.304 1.00 88.38 99 THR A N 1
ATOM 755 C CA . THR A 1 99 ? -0.147 12.746 -4.360 1.00 88.38 99 THR A CA 1
ATOM 756 C C . THR A 1 99 ? -1.160 11.749 -4.917 1.00 88.38 99 THR A C 1
ATOM 758 O O . THR A 1 99 ? -1.416 10.735 -4.269 1.00 88.38 99 THR A O 1
ATOM 761 N N . ASN A 1 100 ? -1.701 11.987 -6.119 1.00 92.06 100 ASN A N 1
ATOM 762 C CA . ASN A 1 100 ? -2.564 11.025 -6.794 1.00 92.06 100 ASN A CA 1
ATOM 763 C C . ASN A 1 100 ? -1.795 9.737 -7.093 1.00 92.06 100 ASN A C 1
ATOM 765 O O . ASN A 1 100 ? -0.608 9.755 -7.430 1.00 92.06 100 ASN A O 1
ATOM 769 N N . PHE A 1 101 ? -2.506 8.613 -7.057 1.00 93.50 101 PHE A N 1
ATOM 770 C CA . PHE A 1 101 ? -1.949 7.350 -7.507 1.00 93.50 101 PHE A CA 1
ATOM 771 C C . PHE A 1 101 ? -1.483 7.448 -8.965 1.00 93.50 101 PHE A C 1
ATOM 773 O O . PHE A 1 101 ? -2.235 7.856 -9.849 1.00 93.50 101 PHE A O 1
ATOM 780 N N . GLY A 1 102 ? -0.229 7.058 -9.190 1.00 91.81 102 GLY A N 1
ATOM 781 C CA . GLY A 1 102 ? 0.380 6.968 -10.511 1.00 91.81 102 GLY A CA 1
ATOM 782 C C . GLY A 1 102 ? 0.750 8.288 -11.171 1.00 91.81 102 GLY A C 1
ATOM 783 O O . GLY A 1 102 ? 1.171 8.254 -12.320 1.00 91.81 102 GLY A O 1
ATOM 784 N N . TYR A 1 103 ? 0.655 9.431 -10.483 1.00 91.19 103 TYR A N 1
ATOM 785 C CA . TYR A 1 103 ? 1.146 10.697 -11.033 1.00 91.19 103 TYR A CA 1
ATOM 786 C C . TYR A 1 103 ? 2.603 10.557 -11.536 1.00 91.19 103 TYR A C 1
ATOM 788 O O . TYR A 1 103 ? 3.434 10.004 -10.809 1.00 91.19 103 TYR A O 1
ATOM 796 N N . PRO A 1 104 ? 2.947 11.050 -12.746 1.00 91.88 104 PRO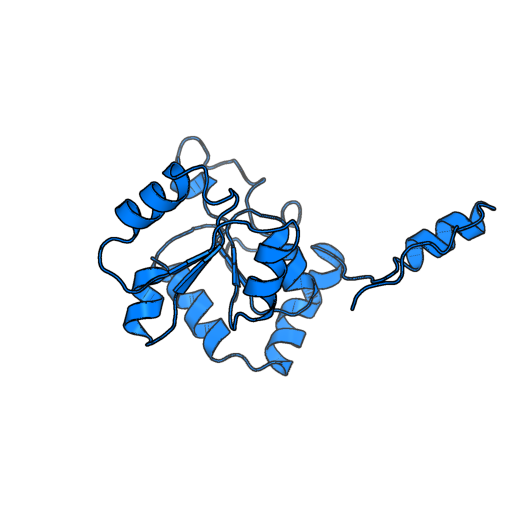 A N 1
ATOM 797 C CA . PRO A 1 104 ? 2.168 11.933 -13.626 1.00 91.88 104 PRO A CA 1
ATOM 798 C C . PRO A 1 104 ? 1.290 11.231 -14.678 1.00 91.88 104 PRO A C 1
ATOM 800 O O . PRO A 1 104 ? 0.830 11.890 -15.609 1.00 91.88 104 PRO A O 1
ATOM 803 N N . LEU A 1 105 ? 1.067 9.919 -14.579 1.00 91.62 105 LEU A N 1
ATOM 804 C CA . LEU A 1 105 ? 0.175 9.207 -15.495 1.00 91.62 105 LEU A CA 1
ATOM 805 C C . LEU A 1 105 ? -1.265 9.723 -15.370 1.00 91.62 105 LEU A C 1
ATOM 807 O O . LEU A 1 105 ? -1.744 10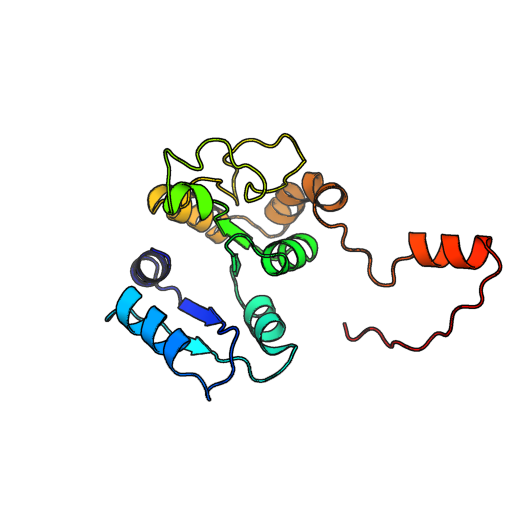.026 -14.275 1.00 91.62 105 LEU A O 1
ATOM 811 N N . ASP A 1 106 ? -1.970 9.761 -16.499 1.00 90.94 106 ASP A N 1
ATOM 812 C CA . ASP A 1 106 ? -3.390 10.107 -16.550 1.00 90.94 106 ASP A CA 1
ATOM 813 C C . ASP A 1 106 ? -4.245 8.871 -16.228 1.00 90.94 106 ASP A C 1
ATOM 815 O O . ASP A 1 106 ? -4.734 8.163 -17.110 1.00 90.94 106 ASP A O 1
ATOM 819 N N . LEU A 1 107 ? -4.339 8.553 -14.935 1.00 93.56 107 LEU A N 1
ATOM 820 C CA . LEU A 1 107 ? -5.145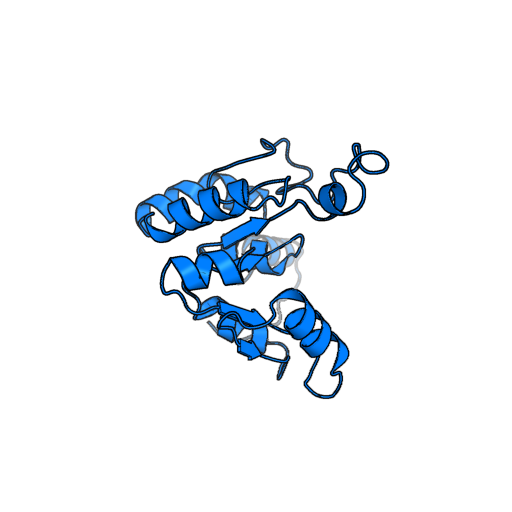 7.449 -14.417 1.00 93.56 107 LEU A CA 1
ATOM 821 C C . LEU A 1 107 ? -6.443 7.956 -13.788 1.00 93.56 107 LEU A C 1
ATOM 823 O O . LEU A 1 107 ? -6.504 9.029 -13.187 1.00 93.56 107 LEU A O 1
ATOM 827 N N . SER A 1 108 ? -7.479 7.115 -13.858 1.00 95.25 108 SER A N 1
ATOM 828 C CA . SER A 1 108 ? -8.730 7.339 -13.132 1.00 95.25 108 SER A CA 1
ATOM 829 C C . SER A 1 108 ? -8.460 7.576 -11.637 1.00 95.25 108 SER A C 1
ATOM 831 O O . SER A 1 108 ? -7.641 6.865 -11.040 1.00 95.25 108 SER A O 1
ATOM 833 N N . PRO A 1 109 ? -9.184 8.513 -10.988 1.00 93.62 109 PRO A N 1
ATOM 834 C CA . PRO A 1 109 ? -9.007 8.801 -9.567 1.00 93.62 109 PRO A CA 1
ATOM 835 C C . PRO A 1 109 ? -9.335 7.615 -8.655 1.00 93.62 109 PRO A C 1
ATOM 837 O O . PRO A 1 109 ? -8.975 7.630 -7.483 1.00 93.62 109 PRO A O 1
ATOM 840 N N . THR A 1 110 ? -10.013 6.597 -9.176 1.00 97.06 110 THR A N 1
ATOM 841 C CA . THR A 1 110 ? -10.343 5.363 -8.467 1.00 97.06 110 THR A CA 1
ATOM 842 C C . THR A 1 110 ? -10.084 4.164 -9.365 1.00 97.06 110 THR A C 1
ATOM 844 O O . THR A 1 110 ? -10.422 4.193 -10.553 1.00 97.06 110 THR A O 1
ATOM 847 N N . GLY A 1 111 ? -9.577 3.088 -8.777 1.00 97.25 111 GLY A N 1
ATOM 848 C CA . GLY A 1 111 ? -9.480 1.776 -9.408 1.00 97.25 111 GLY A CA 1
ATOM 849 C C . GLY A 1 111 ? -9.683 0.657 -8.402 1.00 97.25 111 GLY A C 1
ATOM 850 O O . GLY A 1 111 ? -10.045 0.909 -7.250 1.00 97.25 111 GLY A O 1
ATOM 851 N N . LYS A 1 112 ? -9.473 -0.598 -8.812 1.00 97.94 112 LYS A N 1
ATOM 852 C CA . LYS A 1 112 ? -9.787 -1.754 -7.954 1.00 97.94 112 LYS A CA 1
ATOM 853 C C . LYS A 1 112 ? -8.981 -1.777 -6.654 1.00 97.94 112 LYS A C 1
ATOM 855 O O . LYS A 1 112 ? -9.518 -2.173 -5.628 1.00 97.94 112 LYS A O 1
ATOM 860 N N . PHE A 1 113 ? -7.741 -1.289 -6.690 1.00 97.94 113 PHE A N 1
ATOM 861 C CA . PHE A 1 113 ? -6.825 -1.306 -5.547 1.00 97.94 113 PHE A CA 1
ATOM 862 C C . PHE A 1 113 ? -6.328 0.079 -5.101 1.00 97.94 113 PHE A C 1
ATOM 864 O O . PHE A 1 113 ? -5.505 0.172 -4.190 1.00 97.94 113 PHE A O 1
ATOM 871 N N . TRP A 1 114 ? -6.824 1.164 -5.705 1.00 97.69 114 TRP A N 1
ATOM 872 C CA . TRP A 1 114 ? -6.423 2.527 -5.350 1.00 97.69 114 TRP A CA 1
ATOM 873 C C . TRP A 1 114 ? -7.588 3.514 -5.336 1.00 97.69 114 TRP A C 1
ATOM 875 O O . TRP A 1 114 ? -8.631 3.307 -5.968 1.00 97.69 114 TRP A O 1
ATOM 885 N N . THR A 1 115 ? -7.370 4.622 -4.636 1.00 96.81 115 THR A N 1
ATOM 886 C CA . THR A 1 115 ? -8.251 5.787 -4.633 1.00 96.81 115 THR A CA 1
ATOM 887 C C . THR A 1 115 ? -7.459 7.063 -4.373 1.00 96.81 115 THR A C 1
ATOM 889 O O . THR A 1 115 ? -6.527 7.065 -3.571 1.00 96.81 115 THR A O 1
ATOM 892 N N . ASN A 1 116 ? -7.873 8.166 -4.993 1.00 94.50 116 ASN A N 1
ATOM 893 C CA . ASN A 1 116 ? -7.395 9.513 -4.684 1.00 94.50 116 ASN A CA 1
ATOM 894 C C . ASN A 1 116 ? -8.278 10.213 -3.628 1.00 94.50 116 ASN A C 1
ATOM 896 O O . ASN A 1 116 ? -8.109 11.400 -3.352 1.00 94.50 116 ASN A O 1
ATOM 900 N N . GLN A 1 117 ? -9.244 9.494 -3.036 1.00 92.12 117 GLN A N 1
ATOM 901 C CA . GLN A 1 117 ? -10.120 9.985 -1.970 1.00 92.12 117 GLN A CA 1
ATOM 902 C C . GLN A 1 117 ? -10.154 8.985 -0.810 1.00 92.12 117 GLN A C 1
ATOM 904 O O . GLN A 1 117 ? -10.812 7.948 -0.871 1.00 92.12 117 GLN A O 1
ATOM 909 N N . ALA A 1 118 ? -9.458 9.299 0.284 1.00 92.00 118 ALA A N 1
ATOM 910 C CA . ALA A 1 118 ? -9.271 8.370 1.395 1.00 92.00 118 ALA A CA 1
ATOM 911 C C . ALA A 1 118 ? -10.489 8.303 2.340 1.00 92.00 118 ALA A C 1
ATOM 913 O O . ALA A 1 118 ? -10.428 8.728 3.492 1.00 92.00 118 ALA A O 1
ATOM 914 N N . THR A 1 119 ? -11.607 7.761 1.851 1.00 93.94 119 THR A N 1
ATOM 915 C CA . THR A 1 119 ? -12.858 7.592 2.615 1.00 93.94 119 THR A CA 1
ATOM 916 C C . THR A 1 119 ? -13.038 6.163 3.133 1.00 93.94 119 THR A C 1
ATOM 918 O O . THR A 1 119 ? -12.438 5.218 2.619 1.00 93.94 119 THR A O 1
ATOM 921 N N . ALA A 1 120 ? -13.879 5.984 4.160 1.00 95.12 120 ALA A N 1
ATOM 922 C CA . ALA A 1 120 ? -14.210 4.665 4.712 1.00 95.12 120 ALA A CA 1
ATOM 923 C C . ALA A 1 120 ? -14.810 3.723 3.658 1.00 95.12 120 ALA A C 1
ATOM 925 O O . ALA A 1 120 ? -14.450 2.549 3.615 1.00 95.12 120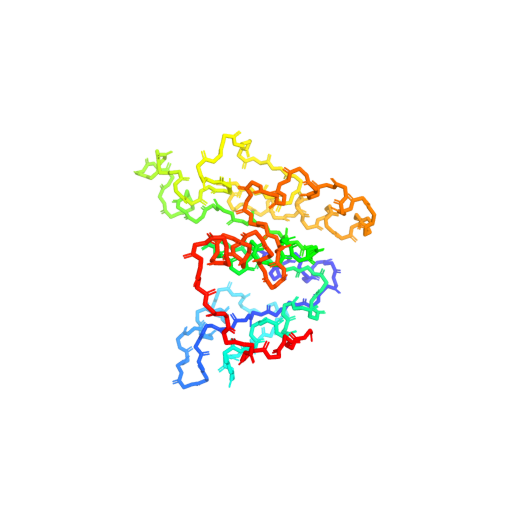 ALA A O 1
ATOM 926 N N . THR A 1 121 ? -15.669 4.258 2.789 1.00 96.81 121 THR A N 1
ATOM 927 C CA . THR A 1 121 ? -16.300 3.522 1.689 1.00 96.81 121 THR A CA 1
ATOM 928 C C . THR A 1 121 ? -15.272 3.031 0.677 1.00 96.81 121 THR A C 1
ATOM 930 O O . THR A 1 121 ? -15.289 1.860 0.311 1.00 96.81 121 THR A O 1
ATOM 933 N N . GLU A 1 122 ? -14.345 3.898 0.262 1.00 97.44 122 GLU A N 1
ATOM 934 C CA . GLU A 1 122 ? -13.300 3.522 -0.696 1.00 97.44 122 GLU A CA 1
ATOM 935 C C . GLU A 1 122 ? -12.326 2.499 -0.111 1.00 97.44 122 GLU A C 1
ATOM 937 O O . GLU A 1 122 ? -11.945 1.553 -0.797 1.00 97.44 122 GLU A O 1
ATOM 942 N N . LEU A 1 123 ? -11.973 2.642 1.172 1.00 97.69 123 LEU A N 1
ATOM 943 C CA . LEU A 1 123 ? -11.154 1.648 1.860 1.00 97.69 123 LEU A CA 1
ATOM 944 C C . LEU A 1 123 ? -11.838 0.277 1.869 1.00 97.69 123 LEU A C 1
ATOM 946 O O . LEU A 1 123 ? -11.196 -0.711 1.527 1.00 97.69 123 LEU A O 1
ATOM 950 N N . ALA A 1 124 ? -13.116 0.216 2.254 1.00 98.25 124 ALA A N 1
ATOM 951 C CA . ALA A 1 124 ? -13.864 -1.038 2.285 1.00 98.25 124 ALA A CA 1
ATOM 952 C C . ALA A 1 124 ? -13.940 -1.664 0.889 1.00 98.25 124 ALA A C 1
ATOM 954 O O . ALA A 1 124 ? -13.545 -2.810 0.727 1.00 98.25 124 ALA A O 1
ATOM 955 N N . ARG A 1 125 ? -14.303 -0.880 -0.137 1.00 98.38 125 ARG A N 1
ATOM 956 C CA . ARG A 1 125 ? -14.356 -1.330 -1.537 1.00 98.38 125 ARG A CA 1
ATOM 957 C C . ARG A 1 125 ? -13.043 -1.970 -1.997 1.00 98.38 125 ARG A C 1
ATOM 959 O O . ARG A 1 125 ? -13.063 -3.005 -2.658 1.00 98.38 125 ARG A O 1
ATOM 966 N N . ILE A 1 126 ? -11.913 -1.334 -1.687 1.00 98.69 126 ILE A N 1
ATOM 967 C CA . ILE A 1 126 ? -10.588 -1.832 -2.071 1.00 98.69 126 ILE A CA 1
ATOM 968 C C . ILE A 1 126 ? -10.240 -3.105 -1.295 1.00 98.69 126 ILE A C 1
ATOM 970 O O . ILE A 1 126 ? -9.792 -4.080 -1.893 1.00 98.69 126 ILE A O 1
ATOM 974 N N . LEU A 1 127 ? -10.436 -3.113 0.025 1.00 98.62 127 LEU A N 1
ATOM 975 C CA . LEU A 1 127 ? -10.092 -4.271 0.850 1.00 98.62 127 LEU A CA 1
ATOM 976 C C . LEU A 1 127 ? -10.984 -5.480 0.543 1.00 98.62 127 LEU A C 1
ATOM 978 O O . LEU A 1 127 ? -10.458 -6.582 0.433 1.00 98.62 127 LEU A O 1
ATOM 982 N N . ASP A 1 128 ? -12.278 -5.270 0.296 1.00 98.50 128 ASP A N 1
ATOM 983 C CA . ASP A 1 128 ? -13.215 -6.328 -0.097 1.00 98.50 128 ASP A CA 1
ATOM 984 C C . ASP A 1 128 ? -12.770 -7.005 -1.398 1.00 98.50 128 ASP A C 1
ATOM 986 O O . ASP A 1 128 ? -12.808 -8.228 -1.507 1.00 98.50 128 ASP A O 1
ATOM 990 N N . TYR A 1 129 ? -12.287 -6.226 -2.372 1.00 98.75 129 TYR A N 1
ATOM 991 C CA . TYR A 1 129 ? -11.700 -6.767 -3.598 1.00 98.75 129 TYR A CA 1
ATOM 992 C C . TYR A 1 129 ? -10.409 -7.553 -3.323 1.00 98.75 129 TYR A C 1
ATOM 994 O O . TYR A 1 129 ? -10.260 -8.688 -3.779 1.00 98.75 129 TYR A O 1
ATOM 1002 N N . LEU A 1 130 ? -9.473 -6.966 -2.570 1.00 98.56 130 LEU A N 1
ATOM 1003 C CA . LEU A 1 130 ? -8.167 -7.576 -2.305 1.00 98.56 130 LEU A CA 1
ATOM 1004 C C . LEU A 1 130 ? -8.257 -8.853 -1.456 1.00 98.56 130 LEU A C 1
ATOM 1006 O O . LEU A 1 130 ? -7.379 -9.709 -1.552 1.00 98.56 130 LEU A O 1
ATOM 1010 N N . GLU A 1 131 ? -9.297 -8.996 -0.638 1.00 97.88 131 GLU A N 1
ATOM 1011 C CA . GLU A 1 131 ? -9.528 -10.190 0.177 1.00 97.88 131 GLU A CA 1
ATOM 1012 C C . GLU A 1 131 ? -9.937 -11.415 -0.650 1.00 97.88 131 GLU A C 1
ATOM 1014 O O . GLU A 1 131 ? -9.644 -12.538 -0.227 1.00 97.88 131 GLU A O 1
ATOM 1019 N N . VAL A 1 132 ? -10.589 -11.207 -1.802 1.00 97.50 132 VAL A N 1
ATOM 1020 C CA . VAL A 1 132 ? -11.188 -12.284 -2.612 1.00 97.50 132 VAL A CA 1
ATOM 1021 C C . VAL A 1 132 ? -10.485 -12.532 -3.945 1.00 97.50 132 VAL A C 1
ATOM 1023 O O . VAL A 1 132 ? -10.629 -13.621 -4.494 1.00 97.50 132 VAL A O 1
ATOM 1026 N N . VAL A 1 133 ? -9.734 -11.556 -4.468 1.00 98.44 133 VAL A N 1
ATOM 1027 C CA . VAL A 1 133 ? -9.001 -11.702 -5.735 1.00 98.44 133 VAL A CA 1
ATOM 1028 C C . VAL A 1 133 ? -7.952 -12.812 -5.633 1.00 98.44 133 VAL A C 1
ATOM 1030 O O . VAL A 1 133 ? -7.166 -12.850 -4.679 1.00 98.44 133 VAL A O 1
ATOM 1033 N N . THR A 1 134 ? -7.913 -13.706 -6.618 1.00 98.19 134 THR A N 1
ATOM 1034 C CA . THR A 1 134 ? -6.893 -14.768 -6.703 1.00 98.19 134 THR A CA 1
ATOM 1035 C C . THR A 1 134 ? -5.514 -14.203 -7.056 1.00 98.19 134 THR A C 1
ATOM 1037 O O . THR A 1 134 ? -5.392 -13.052 -7.476 1.00 98.19 134 THR A O 1
ATOM 1040 N N . ASP A 1 135 ? -4.448 -14.984 -6.864 1.00 97.88 135 ASP A N 1
ATOM 1041 C CA . ASP A 1 135 ? -3.094 -14.535 -7.218 1.00 97.88 135 ASP A CA 1
ATOM 1042 C C . ASP A 1 135 ? -2.956 -14.334 -8.739 1.00 97.88 135 ASP A C 1
ATOM 1044 O O . ASP A 1 135 ? -2.307 -13.385 -9.182 1.00 97.88 135 ASP A O 1
ATOM 1048 N N . GLU A 1 136 ? -3.623 -15.164 -9.545 1.00 98.19 136 GLU A N 1
ATOM 1049 C CA . GLU A 1 136 ? -3.632 -15.080 -11.009 1.00 98.19 136 GLU A CA 1
ATOM 1050 C C . GLU A 1 136 ? -4.391 -13.847 -11.519 1.00 98.19 136 GLU A C 1
ATOM 1052 O O . GLU A 1 136 ? -3.906 -13.116 -12.394 1.00 98.19 136 GLU A O 1
ATOM 1057 N N . GLU A 1 137 ? -5.576 -13.584 -10.960 1.00 98.44 137 GLU A N 1
ATOM 1058 C CA . GLU A 1 137 ? -6.342 -12.372 -11.267 1.00 98.44 137 GLU A CA 1
ATOM 1059 C C . GLU A 1 137 ? -5.587 -11.125 -10.815 1.00 98.44 137 GLU A C 1
ATOM 1061 O O . GLU A 1 137 ? -5.549 -10.137 -11.545 1.00 98.44 137 GLU A O 1
ATOM 1066 N N . TRP A 1 138 ? -4.939 -11.176 -9.647 1.00 98.25 138 TRP A N 1
ATOM 1067 C CA . TRP A 1 138 ? -4.144 -10.067 -9.135 1.00 98.25 138 TRP A CA 1
ATOM 1068 C C . TRP A 1 138 ? -2.939 -9.767 -10.026 1.00 98.25 138 TRP A C 1
ATOM 1070 O O . TRP A 1 138 ? -2.727 -8.612 -10.391 1.00 98.25 138 TRP A O 1
ATOM 1080 N N . ALA A 1 139 ? -2.191 -10.793 -10.439 1.00 97.12 139 ALA A N 1
ATOM 1081 C CA . ALA A 1 139 ? -1.074 -10.636 -11.367 1.00 97.12 139 ALA A CA 1
ATOM 1082 C C . ALA A 1 139 ? -1.525 -10.006 -12.695 1.00 97.12 139 ALA A C 1
ATOM 1084 O O . ALA A 1 139 ? -0.852 -9.121 -13.225 1.00 97.12 139 ALA A O 1
ATOM 1085 N N . THR A 1 140 ? -2.694 -10.412 -13.199 1.00 97.75 140 THR A N 1
ATOM 1086 C CA . THR A 1 140 ? -3.296 -9.831 -14.408 1.00 97.75 140 THR A CA 1
ATOM 1087 C C . THR A 1 140 ? -3.728 -8.378 -14.189 1.00 97.75 140 THR A C 1
ATOM 1089 O O . THR A 1 140 ? -3.500 -7.538 -15.056 1.00 97.75 140 THR A O 1
ATOM 1092 N N . GLU A 1 141 ? -4.316 -8.066 -13.031 1.00 97.75 141 GLU A N 1
ATOM 1093 C CA . GLU A 1 141 ? -4.781 -6.721 -12.672 1.00 97.75 141 GLU A CA 1
ATOM 1094 C C . GLU A 1 141 ? -3.635 -5.707 -12.639 1.00 97.75 141 GLU A C 1
ATOM 1096 O O . GLU A 1 141 ? -3.793 -4.582 -13.110 1.00 97.75 141 GLU A O 1
ATOM 1101 N N . ILE A 1 142 ? -2.479 -6.091 -12.091 1.00 96.31 142 ILE A N 1
ATOM 1102 C CA . ILE A 1 142 ? -1.351 -5.166 -11.909 1.00 96.31 142 ILE A CA 1
ATOM 1103 C C . ILE A 1 142 ? -0.418 -5.083 -13.120 1.00 96.31 142 ILE A C 1
ATOM 1105 O O . ILE A 1 142 ? 0.341 -4.117 -13.238 1.00 96.31 142 ILE A O 1
ATOM 1109 N N . ALA A 1 143 ? -0.468 -6.064 -14.028 1.00 94.56 143 ALA A N 1
ATOM 1110 C CA . ALA A 1 143 ? 0.422 -6.146 -15.186 1.00 94.56 143 ALA A CA 1
ATOM 1111 C C . ALA A 1 143 ? 0.474 -4.861 -16.042 1.00 94.56 143 ALA A C 1
ATOM 1113 O O . ALA A 1 143 ? 1.582 -4.456 -16.401 1.00 94.56 143 ALA A O 1
ATOM 1114 N N . PRO A 1 144 ? -0.646 -4.157 -16.324 1.00 93.31 144 PRO A N 1
ATOM 1115 C CA . PRO A 1 144 ? -0.616 -2.917 -17.104 1.00 93.31 144 PRO A CA 1
ATOM 1116 C C . PRO A 1 144 ? 0.161 -1.775 -16.440 1.00 93.31 144 PRO A C 1
ATOM 1118 O O . PRO A 1 144 ? 0.602 -0.851 -17.120 1.00 93.31 144 PRO A O 1
ATOM 1121 N N . TYR A 1 145 ? 0.320 -1.817 -15.116 1.00 91.62 145 TYR A N 1
ATOM 1122 C CA . TYR A 1 145 ? 0.918 -0.731 -14.345 1.00 91.62 145 TYR A CA 1
ATOM 1123 C C . TYR A 1 145 ? 2.397 -0.951 -14.033 1.00 91.62 145 TYR A C 1
ATOM 1125 O O . TYR A 1 145 ? 3.087 0.016 -13.722 1.00 91.62 145 TYR A O 1
ATOM 1133 N N . ASN A 1 146 ? 2.888 -2.190 -14.119 1.00 86.12 146 ASN A N 1
ATOM 1134 C CA . ASN A 1 146 ? 4.216 -2.568 -13.636 1.00 86.12 146 ASN A CA 1
ATOM 1135 C C . ASN A 1 146 ? 5.328 -1.699 -14.253 1.00 86.12 146 ASN A C 1
ATOM 1137 O O . ASN A 1 146 ? 6.058 -1.019 -13.541 1.00 86.12 146 ASN A O 1
ATOM 1141 N N . GLU A 1 147 ? 5.381 -1.618 -15.584 1.00 85.56 147 GLU A N 1
ATOM 1142 C CA . GLU A 1 147 ? 6.409 -0.840 -16.295 1.00 85.56 147 GLU A CA 1
ATOM 1143 C C . GLU A 1 147 ? 6.235 0.681 -16.155 1.00 85.56 147 GLU A C 1
ATOM 1145 O O . GLU A 1 147 ? 7.209 1.424 -16.227 1.00 85.56 147 GLU A O 1
ATOM 1150 N N . SER A 1 148 ? 4.999 1.161 -15.972 1.00 87.44 148 SER A N 1
ATOM 1151 C CA . SER A 1 148 ? 4.697 2.604 -15.968 1.00 87.44 148 SER A CA 1
ATOM 1152 C C . SER A 1 148 ? 4.758 3.241 -14.580 1.00 87.44 148 SER A C 1
ATOM 1154 O O . SER A 1 148 ? 4.986 4.443 -14.479 1.00 87.44 148 SER A O 1
ATOM 1156 N N . LEU A 1 149 ? 4.538 2.461 -13.517 1.00 89.06 149 LEU A N 1
ATOM 1157 C CA . LEU A 1 149 ? 4.609 2.939 -12.136 1.00 89.06 149 LEU A CA 1
ATOM 1158 C C . LEU A 1 149 ? 5.991 2.711 -11.536 1.00 89.06 149 LEU A C 1
ATOM 1160 O O . LEU A 1 149 ? 6.669 3.661 -11.154 1.00 89.06 149 LEU A O 1
ATOM 1164 N N . MET A 1 150 ? 6.395 1.448 -11.425 1.00 89.75 150 MET A N 1
ATOM 1165 C CA . MET A 1 150 ? 7.666 1.066 -10.829 1.00 89.75 150 MET A CA 1
ATOM 1166 C C . MET A 1 150 ? 8.055 -0.314 -11.343 1.00 89.75 150 MET A C 1
ATOM 1168 O O . MET A 1 150 ? 7.616 -1.327 -10.808 1.00 89.75 150 MET A O 1
ATOM 1172 N N . ALA A 1 151 ? 8.889 -0.350 -12.380 1.00 88.00 151 ALA A N 1
ATOM 1173 C CA . ALA A 1 151 ? 9.323 -1.607 -12.967 1.00 88.00 151 ALA A CA 1
ATOM 1174 C C . ALA A 1 151 ? 10.176 -2.401 -11.966 1.00 88.00 151 ALA A C 1
ATOM 1176 O O . ALA A 1 151 ? 11.233 -1.941 -11.518 1.00 88.00 151 ALA A O 1
ATOM 1177 N N . TYR A 1 152 ? 9.748 -3.620 -11.636 1.00 87.00 152 TYR A N 1
ATOM 1178 C CA . TYR A 1 152 ? 10.560 -4.534 -10.839 1.00 87.00 152 TYR A CA 1
ATOM 1179 C C . TYR A 1 152 ? 11.592 -5.247 -11.721 1.00 87.00 152 TYR A C 1
ATOM 1181 O O . TYR A 1 152 ? 11.293 -6.239 -12.384 1.00 87.00 152 TYR A O 1
ATOM 1189 N N . GLN A 1 153 ? 12.827 -4.738 -11.722 1.00 87.19 153 GLN A N 1
ATOM 1190 C CA . GLN A 1 153 ? 13.934 -5.263 -12.529 1.00 87.19 153 GLN A CA 1
ATOM 1191 C C . GLN A 1 153 ? 15.146 -5.623 -11.648 1.00 87.19 153 GLN A C 1
ATOM 1193 O O . GLN A 1 153 ? 16.116 -4.858 -11.597 1.00 87.19 153 GLN A O 1
ATOM 1198 N N . PRO A 1 154 ? 15.127 -6.769 -10.934 1.00 86.81 154 PRO A N 1
ATOM 1199 C CA . PRO A 1 154 ? 16.268 -7.236 -10.145 1.00 86.81 154 PRO A CA 1
ATOM 1200 C C . PRO A 1 154 ? 17.564 -7.258 -10.959 1.00 86.81 154 PRO A C 1
ATOM 1202 O O . PRO A 1 154 ? 17.600 -7.737 -12.092 1.00 86.81 154 PRO A O 1
ATOM 1205 N N . GLY A 1 155 ? 18.630 -6.687 -10.398 1.00 86.19 155 GLY A N 1
ATOM 1206 C CA . GLY A 1 155 ? 19.918 -6.545 -11.082 1.00 86.19 155 GLY A CA 1
ATOM 1207 C C . GLY A 1 155 ? 19.939 -5.524 -12.229 1.00 86.19 155 GLY A C 1
ATOM 1208 O O . GLY A 1 155 ? 20.991 -5.343 -12.832 1.00 86.19 155 GLY A O 1
ATOM 1209 N N . ASN A 1 156 ? 18.819 -4.854 -12.525 1.00 88.31 156 ASN A N 1
ATOM 1210 C CA . ASN A 1 156 ? 18.663 -3.790 -13.521 1.00 88.31 156 ASN A CA 1
ATOM 1211 C C . ASN A 1 156 ? 19.423 -4.066 -14.843 1.00 88.31 156 ASN A C 1
ATOM 1213 O O . ASN A 1 156 ? 20.401 -3.381 -15.167 1.00 88.31 156 ASN A O 1
ATOM 1217 N N . PRO A 1 157 ? 19.019 -5.100 -15.610 1.00 89.62 157 PRO A N 1
ATOM 1218 C CA . PRO A 1 157 ? 19.770 -5.570 -16.774 1.00 89.62 157 PRO A CA 1
ATOM 1219 C C . PRO A 1 157 ? 19.898 -4.506 -17.870 1.00 89.62 157 PRO A C 1
ATOM 1221 O O . PRO A 1 157 ? 20.924 -4.453 -18.546 1.00 89.62 157 PRO A O 1
ATOM 1224 N N . VAL A 1 158 ? 18.896 -3.631 -18.016 1.00 89.75 158 VAL A N 1
ATOM 1225 C CA . VAL A 1 158 ? 18.913 -2.520 -18.980 1.00 89.75 158 VAL A CA 1
ATOM 1226 C C . VAL A 1 158 ? 20.017 -1.526 -18.626 1.00 89.75 158 VAL A C 1
ATOM 1228 O O . VAL A 1 158 ? 20.826 -1.167 -19.482 1.00 89.75 158 VAL A O 1
ATOM 1231 N N . PHE A 1 159 ? 20.105 -1.129 -17.356 1.00 90.88 159 PHE A N 1
ATOM 1232 C CA . PHE A 1 159 ? 21.148 -0.217 -16.902 1.00 90.88 159 PHE A CA 1
ATOM 1233 C C . PHE A 1 159 ? 22.537 -0.862 -16.934 1.00 90.88 159 PHE A C 1
ATOM 1235 O O . PHE A 1 159 ? 23.483 -0.239 -17.411 1.00 90.88 159 PHE A O 1
ATOM 1242 N N . ARG A 1 160 ? 22.673 -2.129 -16.508 1.00 91.94 160 ARG A N 1
ATOM 1243 C CA . ARG A 1 160 ? 23.954 -2.858 -16.608 1.00 91.94 160 ARG A CA 1
ATOM 1244 C C . ARG A 1 160 ? 24.441 -2.916 -18.051 1.00 91.94 160 ARG A C 1
ATOM 1246 O O . ARG A 1 160 ? 25.611 -2.643 -18.304 1.00 91.94 160 ARG A O 1
ATOM 1253 N N . LYS A 1 161 ? 23.542 -3.209 -18.995 1.00 93.44 161 LYS A N 1
ATOM 1254 C CA . LYS A 1 161 ? 23.863 -3.187 -20.422 1.00 93.44 161 LYS A CA 1
ATOM 1255 C C . LYS A 1 161 ? 24.321 -1.802 -20.881 1.00 93.44 161 LYS A C 1
ATOM 1257 O O . LYS A 1 161 ? 25.353 -1.719 -21.534 1.00 93.44 161 LYS A O 1
ATOM 1262 N N . LEU A 1 162 ? 23.613 -0.735 -20.502 1.00 95.69 162 LEU A N 1
ATOM 1263 C CA . LEU A 1 162 ? 24.009 0.639 -20.831 1.00 95.69 162 LEU A CA 1
ATOM 1264 C C . LEU A 1 162 ? 25.433 0.955 -20.350 1.00 95.69 162 LEU A C 1
ATOM 1266 O O . LEU A 1 162 ? 26.226 1.505 -21.106 1.00 95.69 162 LEU A O 1
ATOM 1270 N N . LEU A 1 163 ? 25.772 0.594 -19.111 1.00 94.69 163 LEU A N 1
ATOM 1271 C CA . LEU A 1 163 ? 27.108 0.834 -18.559 1.00 94.69 163 LEU A CA 1
ATOM 1272 C C . LEU A 1 163 ? 28.195 0.053 -19.315 1.00 94.69 163 LEU A C 1
ATOM 1274 O O . LEU A 1 163 ? 29.242 0.618 -19.629 1.00 94.69 163 LEU A O 1
ATOM 1278 N N . LEU A 1 164 ? 27.935 -1.216 -19.642 1.00 94.25 164 LEU A N 1
ATOM 1279 C CA . LEU A 1 164 ? 28.855 -2.050 -20.423 1.00 94.25 164 LEU A CA 1
ATOM 1280 C C . LEU A 1 164 ? 29.043 -1.512 -21.848 1.00 94.25 164 LEU A C 1
ATOM 1282 O O . LEU A 1 164 ? 30.171 -1.454 -22.334 1.00 94.25 164 LEU A O 1
ATOM 1286 N N . ASP A 1 165 ? 27.964 -1.065 -22.495 1.00 96.44 165 ASP A N 1
ATOM 1287 C CA . ASP A 1 165 ? 28.002 -0.466 -23.835 1.00 96.44 165 ASP A CA 1
ATOM 1288 C C . ASP A 1 165 ? 28.782 0.872 -23.837 1.00 96.44 165 ASP A C 1
ATOM 1290 O O . ASP A 1 165 ? 29.381 1.241 -24.847 1.00 96.44 165 ASP A O 1
ATOM 1294 N N . LEU A 1 166 ? 28.843 1.573 -22.696 1.00 97.12 166 LEU A N 1
ATOM 1295 C CA . LEU A 1 166 ? 29.685 2.760 -22.473 1.00 97.12 166 LEU A CA 1
ATOM 1296 C C . LEU A 1 166 ? 31.149 2.427 -22.118 1.00 97.12 166 LEU A C 1
ATOM 1298 O O . LEU A 1 166 ? 31.941 3.338 -21.873 1.00 97.12 166 LEU A O 1
ATOM 1302 N N . GLY A 1 167 ? 31.524 1.144 -22.084 1.00 94.81 167 GLY A N 1
ATOM 1303 C CA . GLY A 1 167 ? 32.883 0.691 -21.772 1.00 94.81 167 GLY A CA 1
ATOM 1304 C C . GLY A 1 167 ? 33.241 0.737 -20.284 1.00 94.81 167 GLY A C 1
ATOM 1305 O O . GLY A 1 167 ? 34.424 0.708 -19.943 1.00 94.81 167 GLY A O 1
ATOM 1306 N N . LEU A 1 168 ? 32.248 0.828 -19.394 1.00 94.00 168 LEU A N 1
ATOM 1307 C CA . LEU A 1 168 ? 32.464 0.812 -17.948 1.00 94.00 168 LEU A CA 1
ATOM 1308 C C . LEU A 1 168 ? 32.542 -0.629 -17.429 1.00 94.00 168 LEU A C 1
ATOM 1310 O O . LEU A 1 168 ? 31.746 -1.488 -17.805 1.00 94.00 168 LEU A O 1
ATOM 1314 N N . THR A 1 169 ? 33.470 -0.881 -16.509 1.00 89.62 169 THR A N 1
ATOM 1315 C CA . THR A 1 169 ? 33.567 -2.162 -15.798 1.00 89.62 169 THR A CA 1
ATOM 1316 C C . THR A 1 169 ? 32.602 -2.180 -14.618 1.00 89.62 169 THR A C 1
ATOM 1318 O O . THR A 1 169 ? 32.577 -1.246 -13.815 1.00 89.62 169 THR A O 1
ATOM 1321 N N . LEU A 1 170 ? 31.824 -3.254 -14.486 1.00 85.38 170 LEU A N 1
ATOM 1322 C CA . LEU A 1 170 ? 30.953 -3.466 -13.333 1.00 85.38 170 LEU A CA 1
ATOM 1323 C C . LEU A 1 170 ? 31.731 -4.181 -12.225 1.00 85.38 170 LEU A C 1
ATOM 1325 O O . LEU A 1 170 ? 32.343 -5.217 -12.467 1.00 85.38 170 LEU A O 1
ATOM 1329 N N . ASN A 1 171 ? 31.687 -3.640 -11.008 1.00 81.88 171 ASN A N 1
ATOM 1330 C CA . ASN A 1 171 ? 32.130 -4.365 -9.822 1.00 81.88 171 ASN A CA 1
ATOM 1331 C C . ASN A 1 171 ? 30.955 -5.229 -9.354 1.00 81.88 171 ASN A C 1
ATOM 1333 O O . ASN A 1 171 ? 29.974 -4.694 -8.834 1.00 81.88 171 ASN A O 1
ATOM 1337 N N . ASP A 1 172 ? 31.027 -6.543 -9.552 1.00 69.25 172 ASP A N 1
ATOM 1338 C CA . ASP A 1 172 ? 30.029 -7.471 -9.016 1.00 69.25 172 ASP A CA 1
ATOM 1339 C C . ASP A 1 172 ? 30.219 -7.557 -7.490 1.00 69.25 172 ASP A C 1
ATOM 1341 O O . ASP A 1 172 ? 31.030 -8.326 -6.984 1.00 69.25 172 ASP A O 1
ATOM 1345 N N . GLY A 1 173 ? 29.547 -6.662 -6.761 1.00 56.25 173 GLY A N 1
ATOM 1346 C CA . GLY A 1 173 ? 29.760 -6.448 -5.325 1.00 56.25 173 GLY A CA 1
ATOM 1347 C C . GLY A 1 173 ? 28.491 -6.403 -4.480 1.00 56.25 173 GLY A C 1
ATOM 1348 O O . GLY A 1 173 ? 28.547 -5.945 -3.344 1.00 56.25 173 GLY A O 1
ATOM 1349 N N . VAL A 1 174 ? 27.349 -6.843 -5.006 1.00 48.62 174 VAL A N 1
ATOM 1350 C CA . VAL A 1 174 ? 26.120 -6.967 -4.213 1.00 48.62 174 VAL A CA 1
ATOM 1351 C C . VAL A 1 174 ? 25.496 -8.317 -4.536 1.00 48.62 174 VAL A C 1
ATOM 1353 O O . VAL A 1 174 ? 24.859 -8.475 -5.576 1.00 48.62 174 VAL A O 1
ATOM 1356 N N . GLU A 1 175 ? 25.728 -9.302 -3.667 1.00 41.25 175 GLU A N 1
ATOM 1357 C CA . GLU A 1 175 ? 24.885 -10.496 -3.615 1.00 41.25 175 GLU A CA 1
ATOM 1358 C C . GLU A 1 175 ? 23.443 -10.012 -3.419 1.00 41.25 175 GLU A C 1
ATOM 1360 O O . GLU A 1 175 ? 23.153 -9.243 -2.502 1.00 41.25 175 GLU A O 1
ATOM 1365 N N . SER A 1 176 ? 22.550 -10.361 -4.345 1.00 40.53 176 SER A N 1
ATOM 1366 C CA . SER A 1 176 ? 21.139 -10.045 -4.179 1.00 40.53 176 SER A CA 1
ATOM 1367 C C . SER A 1 176 ? 20.582 -10.971 -3.105 1.00 40.53 176 SER A C 1
ATOM 1369 O O . SER A 1 176 ? 20.356 -12.151 -3.381 1.00 40.53 176 SER A O 1
ATOM 1371 N N . ASP A 1 177 ? 20.352 -10.445 -1.908 1.00 41.62 177 ASP A N 1
ATOM 1372 C CA . ASP A 1 177 ? 19.509 -11.120 -0.928 1.00 41.62 177 ASP A CA 1
ATOM 1373 C C . ASP A 1 177 ? 18.079 -11.140 -1.487 1.00 41.62 177 ASP A C 1
ATOM 1375 O O . ASP A 1 177 ? 17.391 -10.115 -1.544 1.00 41.62 177 ASP A O 1
ATOM 1379 N N . ALA A 1 178 ? 17.707 -12.307 -2.016 1.00 40.16 178 ALA A N 1
ATOM 1380 C CA . ALA A 1 178 ? 16.353 -12.653 -2.434 1.00 40.16 178 ALA A CA 1
ATOM 1381 C C . ALA A 1 178 ? 15.394 -12.688 -1.234 1.00 40.16 178 ALA A C 1
ATOM 1383 O O . ALA A 1 178 ? 15.818 -13.151 -0.150 1.00 40.16 178 ALA A O 1
#

Sequence (178 aa):
MVAQYCASNSLSFTVCGKRDNTKADEFKFFEESIGSLPWSFKPRTSTYSTYEIANAAKIVVSIDSTVGQEFLARGKRVALMSGRTQSADPVGLAQVRDTNFGYPLDLSPTGKFWTNQATATELARILDYLEVVTDEEWATEIAPYNESLMAYQPGNPVFRKLLLDLGLTLNDGVESDA

pLDDT: mean 91.91, std 9.87, range [40.16, 98.75]